Protein AF-A0A0K8Q199-F1 (afdb_monomer)

Structure (mmCIF, N/CA/C/O backbone):
data_AF-A0A0K8Q199-F1
#
_entry.id   AF-A0A0K8Q199-F1
#
loop_
_atom_site.group_PDB
_atom_site.id
_atom_site.type_symbol
_atom_site.label_atom_id
_atom_site.label_alt_id
_atom_site.label_comp_id
_atom_site.label_asym_id
_atom_site.label_entity_id
_atom_site.label_seq_id
_atom_site.pdbx_PDB_ins_code
_atom_site.Cartn_x
_atom_site.Cartn_y
_atom_site.Cartn_z
_atom_site.occupancy
_atom_site.B_iso_or_equiv
_atom_site.auth_seq_id
_atom_site.auth_comp_id
_atom_site.auth_asym_id
_atom_site.auth_atom_id
_atom_site.pdbx_PDB_model_num
ATOM 1 N N . MET A 1 1 ? -18.478 11.492 24.021 1.00 66.19 1 MET A N 1
ATOM 2 C CA . MET A 1 1 ? -18.841 10.215 23.365 1.00 66.19 1 MET A CA 1
ATOM 3 C C . MET A 1 1 ? -17.566 9.413 23.146 1.00 66.19 1 MET A C 1
ATOM 5 O O . MET A 1 1 ? -16.606 9.995 22.660 1.00 66.19 1 MET A O 1
ATOM 9 N N . LYS A 1 2 ? -17.512 8.138 23.553 1.00 83.44 2 LYS A N 1
ATOM 10 C CA . LYS A 1 2 ? -16.391 7.229 23.252 1.00 83.44 2 LYS A CA 1
ATOM 11 C C . LYS A 1 2 ? -16.886 6.152 22.290 1.00 83.44 2 LYS A C 1
ATOM 13 O O . LYS A 1 2 ? -17.993 5.651 22.474 1.00 83.44 2 LYS A O 1
ATOM 18 N N . ALA A 1 3 ? -16.087 5.831 21.276 1.00 88.44 3 ALA A N 1
ATOM 19 C CA . ALA A 1 3 ? -16.368 4.714 20.382 1.00 88.44 3 ALA A CA 1
ATOM 20 C C . ALA A 1 3 ? -16.349 3.392 21.164 1.00 88.44 3 ALA A C 1
ATOM 22 O O . ALA A 1 3 ? -15.632 3.264 22.160 1.00 88.44 3 ALA A O 1
ATOM 23 N N . SER A 1 4 ? -17.132 2.407 20.715 1.00 96.12 4 SER A N 1
ATOM 24 C CA . SER A 1 4 ? -17.085 1.074 21.313 1.00 96.12 4 SER A CA 1
ATOM 25 C C . SER A 1 4 ? -15.697 0.438 21.102 1.00 96.12 4 SER A C 1
ATOM 27 O O . SER A 1 4 ? -15.009 0.762 20.123 1.00 96.12 4 SER A O 1
ATOM 29 N N . PRO A 1 5 ? -15.266 -0.481 21.985 1.00 94.69 5 PRO A N 1
ATOM 30 C CA . PRO A 1 5 ? -13.991 -1.181 21.821 1.00 94.69 5 PR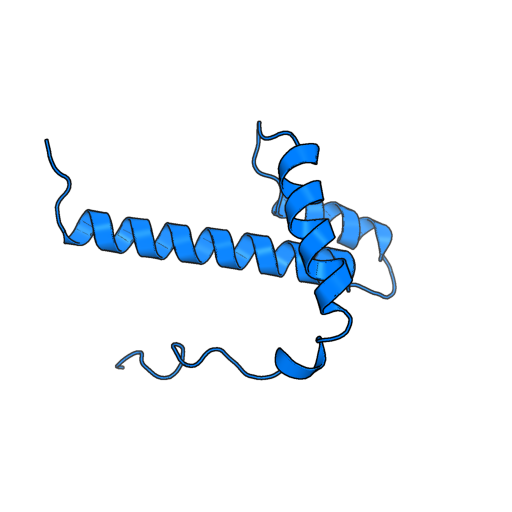O A CA 1
ATOM 31 C C . PRO A 1 5 ? -13.897 -1.917 20.479 1.00 94.69 5 PRO A C 1
ATOM 33 O O . PRO A 1 5 ? -12.880 -1.834 19.798 1.00 94.69 5 PRO A O 1
ATOM 36 N N . THR A 1 6 ? -14.987 -2.558 20.047 1.00 96.62 6 THR A N 1
ATOM 37 C CA . THR A 1 6 ? -15.063 -3.260 18.758 1.00 96.62 6 THR A CA 1
ATOM 38 C C . THR A 1 6 ? -14.848 -2.317 17.580 1.00 96.62 6 THR A C 1
ATOM 40 O O . THR A 1 6 ? -14.067 -2.625 16.685 1.00 96.62 6 THR A O 1
ATOM 43 N N . LEU A 1 7 ? -15.498 -1.147 17.585 1.00 95.94 7 LEU A N 1
ATOM 44 C CA . LEU A 1 7 ? -15.337 -0.168 16.511 1.00 95.94 7 LEU A CA 1
ATOM 45 C C . LEU A 1 7 ? -1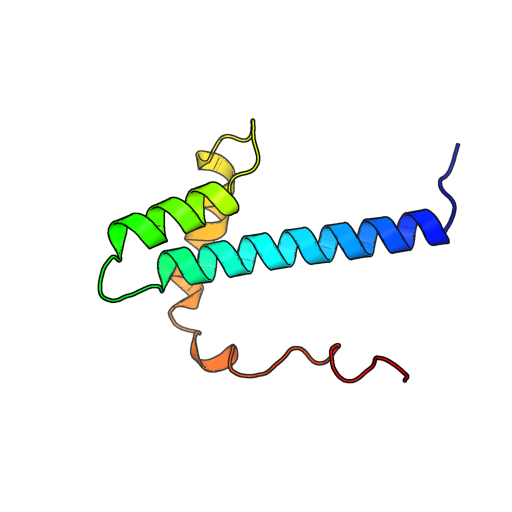3.895 0.349 16.449 1.00 95.94 7 LEU A C 1
ATOM 47 O O . LEU A 1 7 ? -13.314 0.416 15.370 1.00 95.94 7 LEU A O 1
ATOM 51 N N . THR A 1 8 ? -13.308 0.660 17.605 1.00 96.44 8 THR A N 1
ATOM 52 C CA . THR A 1 8 ? -11.912 1.112 17.702 1.00 96.44 8 THR A CA 1
ATOM 53 C C . THR A 1 8 ? -10.949 0.072 17.129 1.00 96.44 8 THR A C 1
ATOM 55 O O . THR A 1 8 ? -10.106 0.409 16.302 1.00 96.44 8 THR A O 1
ATOM 58 N N . ASN A 1 9 ? -11.111 -1.197 17.510 1.00 96.62 9 ASN A N 1
ATOM 59 C CA . ASN A 1 9 ? -10.248 -2.281 17.043 1.00 96.62 9 ASN A CA 1
ATOM 60 C C . ASN A 1 9 ? -10.368 -2.505 15.531 1.00 96.62 9 ASN A C 1
ATOM 62 O O . ASN A 1 9 ? -9.353 -2.648 14.852 1.00 96.62 9 ASN A O 1
ATOM 66 N N . ASN A 1 10 ? -11.590 -2.480 14.993 1.00 97.12 10 ASN A N 1
ATOM 67 C CA . ASN A 1 10 ? -11.823 -2.665 13.561 1.00 97.12 10 ASN A CA 1
ATOM 68 C C . ASN A 1 10 ? -11.214 -1.525 12.735 1.00 97.12 10 ASN A C 1
ATOM 70 O O . ASN A 1 10 ? -10.559 -1.776 11.728 1.00 97.12 10 ASN A O 1
ATOM 74 N N . LEU A 1 11 ? -11.385 -0.275 13.174 1.00 97.25 11 LEU A N 1
ATOM 75 C CA . LEU A 1 11 ? -10.796 0.877 12.488 1.00 97.25 11 LEU A CA 1
ATOM 76 C C . LEU A 1 11 ? -9.269 0.874 12.572 1.00 97.25 11 LEU A C 1
ATOM 78 O O . LEU A 1 11 ? -8.609 1.205 11.590 1.00 97.25 11 LEU A O 1
ATOM 82 N N . GLN A 1 12 ? -8.699 0.461 13.706 1.00 96.62 12 GLN A N 1
ATOM 83 C CA . GLN A 1 12 ? -7.251 0.346 13.849 1.00 96.62 12 GLN A CA 1
ATOM 84 C C . GLN A 1 12 ? -6.667 -0.746 12.941 1.00 96.62 12 GLN A C 1
ATOM 86 O O . GLN A 1 12 ? -5.589 -0.548 12.383 1.00 96.62 12 GLN A O 1
ATOM 91 N N . ALA A 1 13 ? -7.377 -1.866 12.762 1.00 96.00 13 ALA A N 1
ATOM 92 C CA . ALA A 1 13 ? -6.982 -2.920 11.831 1.00 96.00 13 ALA A CA 1
ATOM 93 C C . ALA A 1 13 ? -6.982 -2.415 10.380 1.00 96.00 13 ALA A C 1
ATOM 95 O O . ALA A 1 13 ? -5.967 -2.520 9.699 1.00 96.00 13 ALA A O 1
ATOM 96 N N . VAL A 1 14 ? -8.066 -1.762 9.945 1.00 96.94 14 VAL A N 1
ATOM 97 C CA . VAL A 1 14 ? -8.150 -1.170 8.597 1.00 96.94 14 VAL A CA 1
ATOM 98 C C . VAL A 1 14 ? -7.067 -0.112 8.385 1.00 96.94 14 VAL A C 1
ATOM 100 O O . VAL A 1 14 ? -6.439 -0.069 7.332 1.00 96.94 14 VAL A O 1
ATOM 103 N N . LEU A 1 15 ? -6.805 0.733 9.384 1.00 94.50 15 LEU A N 1
ATOM 104 C CA . LEU A 1 15 ? -5.740 1.731 9.305 1.00 94.50 15 LEU A CA 1
ATOM 105 C C . LEU A 1 15 ? -4.362 1.080 9.122 1.00 94.50 15 LEU A C 1
ATOM 107 O O . LEU A 1 15 ? -3.574 1.548 8.301 1.00 94.50 15 LEU A O 1
ATOM 111 N N . ALA A 1 16 ? -4.070 0.013 9.869 1.00 95.19 16 ALA A N 1
ATOM 112 C CA . ALA A 1 16 ? -2.821 -0.726 9.725 1.00 95.19 16 ALA A CA 1
ATOM 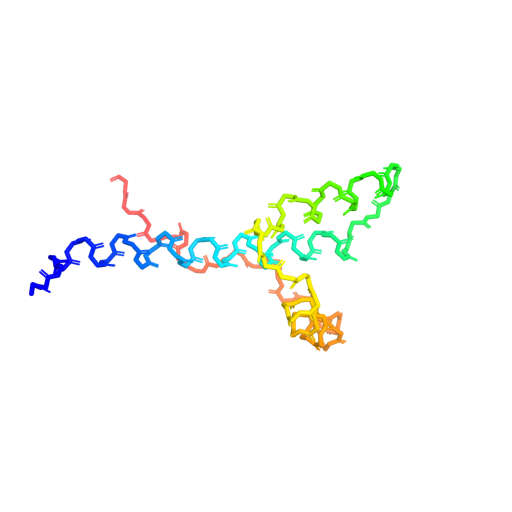113 C C . ALA A 1 16 ? -2.689 -1.343 8.322 1.00 95.19 16 ALA A C 1
ATOM 115 O O . ALA A 1 16 ? -1.637 -1.189 7.700 1.00 95.19 16 ALA A O 1
ATOM 116 N N . ASP A 1 17 ? -3.765 -1.939 7.799 1.00 92.94 17 ASP A N 1
ATOM 117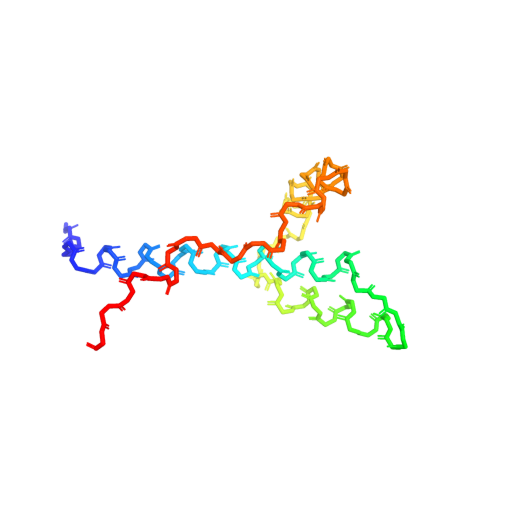 C CA . ASP A 1 17 ? -3.800 -2.521 6.451 1.00 92.94 17 ASP A CA 1
ATOM 118 C C . ASP A 1 17 ? -3.563 -1.459 5.361 1.00 92.94 17 ASP A C 1
ATOM 120 O O . ASP A 1 17 ? -2.808 -1.690 4.416 1.00 92.94 17 ASP A O 1
ATOM 124 N N . LEU A 1 18 ? -4.144 -0.260 5.500 1.00 91.88 18 LEU A N 1
ATOM 125 C CA . L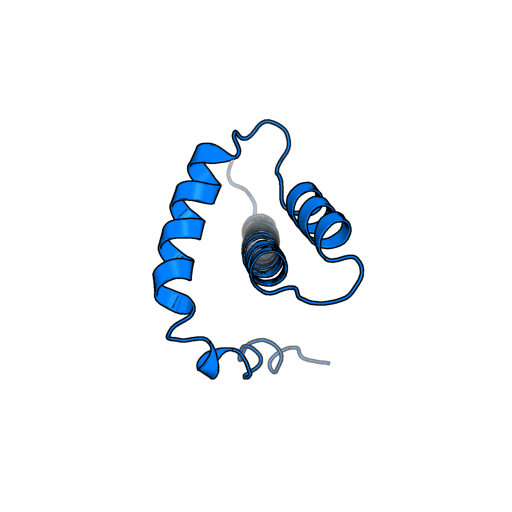EU A 1 18 ? -3.936 0.845 4.555 1.00 91.88 18 LEU A CA 1
ATOM 126 C C . LEU A 1 18 ? -2.493 1.371 4.576 1.00 91.88 18 LEU A C 1
ATOM 128 O O . LEU A 1 18 ? -1.929 1.680 3.524 1.00 91.88 18 LEU A O 1
ATOM 132 N N . ILE A 1 19 ? -1.872 1.452 5.757 1.00 90.25 19 ILE A N 1
ATOM 133 C CA . ILE A 1 19 ? -0.459 1.836 5.889 1.00 90.25 19 ILE A CA 1
ATOM 134 C C . ILE A 1 19 ? 0.441 0.774 5.248 1.00 90.25 19 ILE A C 1
ATOM 136 O O . ILE A 1 19 ? 1.371 1.117 4.512 1.00 90.25 19 ILE A O 1
ATOM 140 N N . GLU A 1 20 ? 0.171 -0.508 5.504 1.00 89.50 20 GLU A N 1
ATOM 141 C CA . GLU A 1 20 ? 0.922 -1.612 4.907 1.00 89.50 20 GLU A CA 1
ATOM 142 C C . GLU A 1 20 ? 0.818 -1.588 3.376 1.00 89.50 20 GLU A C 1
ATOM 144 O O . GLU A 1 20 ? 1.845 -1.651 2.692 1.00 89.50 20 GLU A O 1
ATOM 149 N N . LEU A 1 21 ? -0.393 -1.407 2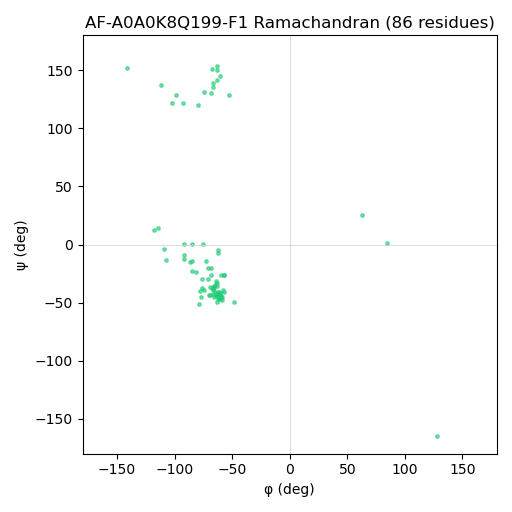.840 1.00 90.62 21 LEU A N 1
ATOM 150 C CA . LEU A 1 21 ? -0.634 -1.304 1.403 1.00 90.62 21 LEU A CA 1
ATOM 151 C C . LEU A 1 21 ? 0.154 -0.147 0.772 1.00 90.62 21 LEU A C 1
ATOM 153 O O . LEU A 1 21 ? 0.806 -0.337 -0.255 1.00 90.62 21 LEU A O 1
ATOM 157 N N . HIS A 1 22 ? 0.162 1.032 1.402 1.00 87.56 22 HIS A N 1
ATOM 158 C CA . HIS A 1 22 ? 0.906 2.193 0.906 1.00 87.56 22 HIS A CA 1
ATOM 159 C C . HIS A 1 22 ? 2.420 1.919 0.831 1.00 87.56 22 HIS A C 1
ATOM 161 O O . HIS A 1 22 ? 3.080 2.243 -0.161 1.00 87.56 22 HIS A O 1
ATOM 167 N N . VAL A 1 23 ? 2.988 1.276 1.859 1.00 89.12 23 VAL A N 1
ATOM 168 C CA . VAL A 1 23 ? 4.419 0.929 1.890 1.00 89.12 23 VAL A CA 1
ATOM 169 C C . VAL A 1 23 ? 4.764 -0.116 0.827 1.00 89.12 23 VAL A C 1
ATOM 171 O O . VAL A 1 23 ? 5.788 0.026 0.153 1.00 89.12 23 VAL A O 1
ATOM 174 N N . GLN A 1 24 ? 3.928 -1.142 0.647 1.00 90.94 24 GLN A N 1
ATOM 175 C CA . GLN A 1 24 ? 4.126 -2.153 -0.396 1.00 90.94 24 GLN A CA 1
ATOM 176 C C . GLN A 1 24 ? 4.011 -1.554 -1.804 1.00 90.94 24 GLN A C 1
ATOM 178 O O . GLN A 1 24 ? 4.836 -1.856 -2.665 1.00 90.94 24 GLN A O 1
ATOM 183 N N . GLY A 1 25 ? 3.057 -0.650 -2.027 1.00 89.94 25 GLY A N 1
ATOM 184 C CA . GLY A 1 25 ? 2.915 0.055 -3.297 1.00 89.94 25 GLY A CA 1
ATOM 185 C C . GLY A 1 25 ? 4.162 0.869 -3.660 1.00 89.94 25 GLY A C 1
ATOM 186 O O . GLY A 1 25 ? 4.676 0.743 -4.772 1.00 89.94 25 GLY A O 1
ATOM 187 N N . LYS A 1 26 ? 4.750 1.602 -2.699 1.00 87.69 26 LYS A N 1
ATOM 188 C CA . LYS A 1 26 ? 6.038 2.291 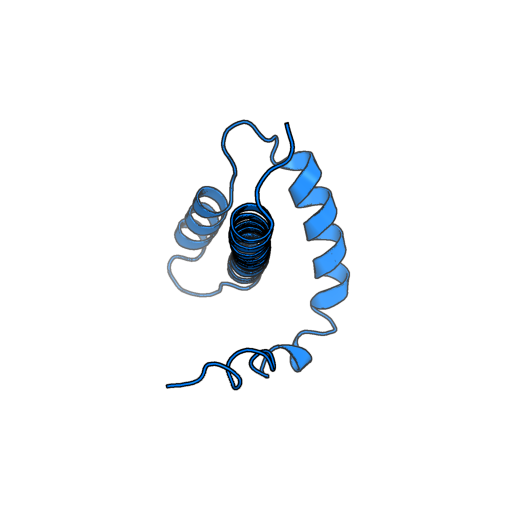-2.917 1.00 87.69 26 LYS A CA 1
ATOM 189 C C . LYS A 1 26 ? 7.210 1.327 -3.133 1.00 87.69 26 LYS A C 1
ATOM 191 O O . LYS A 1 26 ? 8.093 1.637 -3.930 1.00 87.69 26 LYS A O 1
ATOM 196 N N . GLN A 1 27 ? 7.236 0.166 -2.464 1.00 88.25 27 GLN A N 1
ATOM 197 C CA . GLN A 1 27 ? 8.248 -0.871 -2.734 1.00 88.25 27 GLN A CA 1
ATOM 198 C C . GLN A 1 27 ? 8.161 -1.352 -4.184 1.00 88.25 27 GLN A C 1
ATOM 200 O O . GLN A 1 27 ? 9.189 -1.452 -4.851 1.00 88.25 27 GLN A O 1
ATOM 205 N N . ALA A 1 28 ? 6.954 -1.645 -4.674 1.00 88.88 28 ALA A N 1
ATOM 206 C CA . ALA A 1 28 ? 6.744 -2.071 -6.052 1.00 88.88 28 ALA A CA 1
ATOM 207 C C . ALA A 1 28 ? 7.161 -0.968 -7.034 1.00 88.88 28 ALA A C 1
ATOM 209 O O . ALA A 1 28 ? 7.942 -1.227 -7.942 1.00 88.88 28 ALA A O 1
ATOM 210 N N . HIS A 1 29 ? 6.736 0.273 -6.801 1.00 90.19 29 HIS A N 1
ATOM 211 C CA . HIS A 1 29 ? 7.069 1.417 -7.648 1.00 90.19 29 HIS A CA 1
ATOM 212 C C . HIS A 1 29 ? 8.590 1.655 -7.784 1.00 90.19 29 HIS A C 1
ATOM 214 O O . HIS A 1 29 ? 9.059 1.946 -8.885 1.00 90.19 29 HIS A O 1
ATOM 220 N N . TRP A 1 30 ? 9.383 1.482 -6.716 1.00 89.75 30 TRP A N 1
ATOM 221 C CA . TRP A 1 30 ? 10.847 1.650 -6.783 1.00 89.75 30 TRP A CA 1
ATOM 222 C C . TRP A 1 30 ? 11.608 0.437 -7.324 1.00 89.75 30 TRP A C 1
ATOM 224 O O . TRP A 1 30 ? 12.719 0.613 -7.819 1.00 89.75 30 TRP A O 1
ATOM 234 N N . ASN A 1 31 ? 11.043 -0.771 -7.238 1.00 88.19 31 ASN A N 1
ATOM 235 C CA . ASN A 1 31 ? 11.741 -2.008 -7.609 1.00 88.19 31 ASN A CA 1
ATOM 236 C C . ASN A 1 31 ? 11.218 -2.670 -8.895 1.00 88.19 31 ASN A C 1
ATOM 238 O O . ASN A 1 31 ? 11.771 -3.688 -9.314 1.00 88.19 31 ASN A O 1
ATOM 242 N N . ILE A 1 32 ? 10.156 -2.147 -9.512 1.00 89.31 32 ILE A N 1
ATOM 243 C CA . ILE A 1 32 ? 9.622 -2.691 -10.763 1.00 89.31 32 ILE A CA 1
ATOM 244 C C . ILE A 1 32 ? 10.631 -2.494 -11.902 1.00 89.31 32 ILE A C 1
ATOM 246 O O . ILE A 1 32 ? 11.224 -1.430 -12.048 1.00 89.31 32 ILE A O 1
ATOM 250 N N . VAL A 1 33 ? 10.836 -3.526 -12.717 1.00 91.88 33 VAL A N 1
ATOM 251 C CA . VAL A 1 33 ? 11.727 -3.515 -13.887 1.00 91.88 33 VAL A CA 1
ATOM 252 C C . VAL A 1 33 ? 11.082 -4.316 -15.017 1.00 91.88 33 VAL A C 1
ATOM 254 O O . VAL A 1 33 ? 10.323 -5.247 -14.752 1.00 91.88 33 VAL A O 1
ATOM 257 N N . GLY A 1 34 ? 11.390 -3.986 -16.273 1.00 92.50 34 GLY A N 1
ATOM 258 C CA . GLY A 1 34 ? 10.942 -4.755 -17.438 1.00 92.50 34 GLY A CA 1
ATOM 259 C C . GLY A 1 34 ? 10.245 -3.924 -18.513 1.00 92.50 34 GLY A C 1
ATOM 260 O O . GLY A 1 34 ? 10.340 -2.696 -18.551 1.00 92.50 34 GLY A O 1
ATOM 261 N N . THR A 1 35 ? 9.558 -4.611 -19.424 1.00 93.75 35 THR A N 1
ATOM 262 C CA . THR A 1 35 ? 8.766 -3.982 -20.487 1.00 93.75 35 THR A CA 1
ATOM 263 C C . THR A 1 35 ? 7.627 -3.164 -19.891 1.00 93.75 35 THR A C 1
ATOM 265 O O . THR A 1 35 ? 6.994 -3.599 -18.934 1.00 93.75 35 THR A O 1
ATOM 268 N N . ASN A 1 36 ? 7.338 -2.004 -20.480 1.00 91.06 36 ASN A N 1
ATOM 269 C CA . ASN A 1 36 ? 6.312 -1.081 -19.990 1.00 91.06 36 ASN A CA 1
ATOM 270 C C . ASN A 1 36 ? 6.578 -0.497 -18.583 1.00 91.06 36 ASN A C 1
ATOM 272 O O . ASN A 1 36 ? 5.651 -0.088 -17.885 1.00 91.06 36 ASN A O 1
ATOM 276 N N . PHE A 1 37 ? 7.853 -0.439 -18.170 1.00 92.38 37 PHE A N 1
ATOM 277 C CA . PHE A 1 37 ? 8.281 0.099 -16.874 1.00 92.38 37 PHE A CA 1
ATOM 278 C C . PHE A 1 37 ? 7.653 1.460 -16.556 1.00 92.38 37 PHE A C 1
ATOM 280 O O . PHE A 1 37 ? 7.113 1.638 -15.471 1.00 92.38 37 PHE A O 1
ATOM 287 N N . ARG A 1 38 ? 7.712 2.412 -17.497 1.00 89.69 38 ARG A N 1
ATOM 288 C CA . ARG A 1 38 ? 7.284 3.795 -17.255 1.00 89.69 38 ARG A CA 1
ATOM 289 C C . ARG A 1 38 ? 5.803 3.885 -16.888 1.00 89.69 38 ARG A C 1
ATOM 291 O O . ARG A 1 38 ? 5.470 4.570 -15.927 1.00 89.69 38 ARG A O 1
ATOM 298 N N . ASP A 1 39 ? 4.942 3.195 -17.626 1.00 94.12 39 ASP A N 1
ATOM 299 C CA . ASP A 1 39 ? 3.496 3.279 -17.417 1.00 94.12 39 ASP A CA 1
ATOM 300 C C . ASP A 1 39 ? 3.096 2.603 -16.108 1.00 94.12 39 ASP A C 1
ATOM 302 O O . ASP A 1 39 ? 2.357 3.186 -15.318 1.00 94.12 39 ASP A O 1
ATOM 306 N N . LEU A 1 40 ? 3.656 1.424 -15.815 1.00 90.38 40 LEU A N 1
ATOM 307 C CA . LEU A 1 40 ? 3.387 0.732 -14.555 1.00 90.38 40 LEU A CA 1
ATOM 308 C C . LEU A 1 40 ? 3.961 1.486 -13.344 1.00 90.38 40 LEU A C 1
ATOM 310 O O . LEU A 1 40 ? 3.325 1.546 -12.296 1.00 90.38 40 LEU A O 1
ATOM 314 N N . HIS A 1 41 ? 5.137 2.102 -13.481 1.00 90.94 41 HIS A N 1
ATOM 315 C CA . HIS A 1 41 ? 5.740 2.942 -12.446 1.00 90.94 41 HIS A CA 1
ATOM 316 C C . HIS A 1 41 ? 4.846 4.143 -12.100 1.00 90.94 41 HIS A C 1
ATOM 318 O O . HIS A 1 41 ? 4.641 4.416 -10.919 1.00 90.94 41 HIS A O 1
ATOM 324 N N . LEU A 1 42 ? 4.272 4.821 -13.101 1.00 90.50 42 LEU A N 1
ATOM 325 C CA . LEU A 1 42 ? 3.348 5.942 -12.889 1.00 90.50 42 LEU A CA 1
ATOM 326 C C . LEU A 1 42 ? 2.004 5.489 -12.301 1.00 90.50 42 LEU A C 1
ATOM 328 O O . LEU A 1 42 ? 1.529 6.101 -11.350 1.00 90.50 42 LEU A O 1
ATOM 332 N N . GLN A 1 43 ? 1.434 4.388 -12.800 1.00 89.88 43 GLN A N 1
ATOM 333 C CA . GLN A 1 43 ? 0.180 3.828 -12.278 1.00 89.88 43 GLN A CA 1
ATOM 334 C C . GLN A 1 43 ? 0.303 3.398 -10.811 1.00 89.88 43 GLN A C 1
ATOM 336 O O . GLN A 1 43 ? -0.601 3.637 -10.014 1.00 89.88 43 GLN A O 1
ATOM 341 N N . LEU A 1 44 ? 1.428 2.785 -10.423 1.00 90.00 44 LEU A N 1
ATOM 342 C CA . LEU A 1 44 ? 1.673 2.420 -9.026 1.00 90.00 44 LEU A CA 1
ATOM 343 C C . LEU A 1 44 ? 1.767 3.647 -8.115 1.00 90.00 44 LEU A C 1
ATOM 345 O O . LEU A 1 44 ? 1.386 3.561 -6.951 1.00 90.00 44 LEU A O 1
ATOM 349 N N . ASP A 1 45 ? 2.255 4.776 -8.626 1.00 88.25 45 ASP A N 1
ATOM 350 C CA . ASP A 1 45 ? 2.298 6.014 -7.853 1.00 88.25 45 ASP A CA 1
ATOM 351 C C . ASP A 1 45 ? 0.916 6.656 -7.715 1.00 88.25 45 ASP A C 1
ATOM 353 O O . ASP A 1 45 ? 0.573 7.080 -6.613 1.00 88.25 45 ASP A O 1
ATOM 357 N N . GLU A 1 46 ? 0.103 6.623 -8.773 1.00 87.88 46 GLU A N 1
ATOM 358 C CA . GLU A 1 46 ? -1.291 7.084 -8.759 1.00 87.88 46 GLU A CA 1
ATOM 359 C C . GLU A 1 46 ? -2.151 6.291 -7.762 1.00 87.88 46 GLU A C 1
ATOM 361 O O . GLU A 1 46 ? -2.875 6.879 -6.964 1.00 87.88 46 GLU A O 1
ATOM 366 N N . ILE A 1 47 ? -2.030 4.957 -7.741 1.00 87.25 47 ILE A N 1
ATOM 367 C CA . ILE A 1 47 ? -2.791 4.087 -6.822 1.00 87.25 47 ILE A CA 1
ATOM 368 C C . ILE A 1 47 ? -2.447 4.367 -5.352 1.00 87.25 47 ILE A C 1
ATOM 370 O O . ILE A 1 47 ? -3.280 4.204 -4.461 1.00 87.25 47 ILE A O 1
ATOM 374 N N . VAL A 1 48 ? -1.197 4.739 -5.083 1.00 85.44 48 VAL A N 1
ATOM 375 C CA . VAL A 1 48 ? -0.668 4.915 -3.724 1.00 85.44 48 VAL A CA 1
ATOM 376 C C . VAL A 1 48 ? -0.825 6.361 -3.237 1.00 85.44 48 VAL A C 1
ATOM 378 O O . VAL A 1 48 ? -0.660 6.637 -2.044 1.00 85.44 48 VAL A O 1
ATOM 381 N N . GLU A 1 49 ? -1.153 7.293 -4.129 1.00 83.00 49 GLU A N 1
ATOM 382 C CA . GLU A 1 49 ? -1.381 8.694 -3.803 1.00 83.00 49 GLU A CA 1
ATOM 383 C C . GLU A 1 49 ? -2.733 8.900 -3.103 1.00 83.00 49 GLU A C 1
ATOM 385 O O . GLU A 1 49 ? -3.778 8.420 -3.536 1.00 83.00 49 GLU A O 1
ATOM 390 N N . VAL A 1 50 ? -2.716 9.634 -1.985 1.00 70.62 50 VAL A N 1
ATOM 391 C CA . VAL A 1 50 ? -3.941 10.022 -1.275 1.00 70.62 50 VAL A CA 1
ATOM 392 C C . VAL A 1 50 ? -4.385 11.393 -1.795 1.00 70.62 50 VAL A C 1
ATOM 394 O O . VAL A 1 50 ? -3.619 12.358 -1.651 1.00 70.62 50 VAL A O 1
ATOM 397 N N . PRO A 1 51 ? -5.610 11.523 -2.341 1.00 60.94 51 PRO A N 1
ATOM 398 C CA . PRO A 1 51 ? -6.115 12.785 -2.869 1.00 60.94 51 PRO A CA 1
ATOM 399 C C . PRO A 1 51 ? -6.010 13.923 -1.846 1.00 60.94 51 PRO A C 1
ATOM 401 O O . PRO A 1 51 ? -6.455 13.796 -0.706 1.00 60.94 51 PRO A O 1
ATOM 404 N N . GLY A 1 52 ? -5.412 15.047 -2.251 1.00 64.75 52 GLY A N 1
ATOM 405 C CA . GLY A 1 52 ? -5.270 16.242 -1.409 1.00 64.75 52 GLY A CA 1
ATOM 406 C C . GLY A 1 52 ? -4.057 16.248 -0.468 1.00 64.75 52 GLY A C 1
ATOM 407 O O . GLY A 1 52 ? -3.857 17.228 0.251 1.00 64.75 52 GLY A O 1
ATOM 408 N N . THR A 1 53 ? -3.214 15.212 -0.481 1.00 60.09 53 THR A N 1
ATOM 409 C CA . THR A 1 53 ? -1.924 15.227 0.227 1.00 60.09 53 THR A CA 1
ATOM 410 C C . THR A 1 53 ? -0.798 15.561 -0.747 1.00 60.09 53 THR A C 1
ATOM 412 O O . THR A 1 53 ? -0.699 14.949 -1.803 1.00 60.09 53 THR A O 1
ATOM 415 N N . SER A 1 54 ? 0.055 16.549 -0.435 1.00 54.66 54 SER A N 1
ATOM 416 C CA . SER A 1 54 ? 1.162 16.860 -1.346 1.00 54.66 54 SER A CA 1
ATOM 417 C C . SER A 1 54 ? 2.179 15.707 -1.338 1.00 54.66 54 SER A C 1
ATOM 419 O O . SER A 1 54 ? 2.642 15.308 -0.258 1.00 54.66 54 SER A O 1
ATOM 421 N N . PRO A 1 55 ? 2.593 15.202 -2.513 1.00 57.81 55 PRO A N 1
ATOM 422 C CA . PRO A 1 55 ? 3.514 14.070 -2.613 1.00 57.81 55 PRO A CA 1
ATOM 423 C C . PRO A 1 55 ? 4.849 14.309 -1.885 1.00 57.81 55 PRO A C 1
ATOM 425 O O . PRO A 1 55 ? 5.482 13.386 -1.374 1.00 57.81 55 PRO A O 1
ATOM 428 N N . THR A 1 56 ? 5.257 15.568 -1.739 1.00 59.06 56 THR A N 1
ATOM 429 C CA . THR A 1 56 ? 6.565 15.974 -1.213 1.00 59.06 56 THR A CA 1
ATOM 430 C C . THR A 1 56 ? 6.844 15.578 0.237 1.00 59.06 56 THR A C 1
ATOM 432 O O . THR A 1 56 ? 7.991 15.242 0.543 1.00 59.06 56 THR A O 1
ATOM 435 N N . LYS A 1 57 ? 5.855 15.581 1.143 1.00 59.34 57 LYS A N 1
ATOM 436 C CA . LYS A 1 57 ? 6.114 15.268 2.565 1.00 59.34 57 LYS A CA 1
ATOM 437 C C . LYS A 1 57 ? 6.280 13.767 2.811 1.00 59.34 57 LYS A C 1
ATOM 439 O O . LYS A 1 57 ? 7.241 13.364 3.466 1.00 59.34 57 LYS A O 1
ATOM 444 N N . TRP A 1 58 ? 5.406 12.940 2.239 1.00 54.31 58 TRP A N 1
ATOM 445 C CA . TRP A 1 58 ? 5.456 11.484 2.411 1.00 54.31 58 TRP A CA 1
ATOM 446 C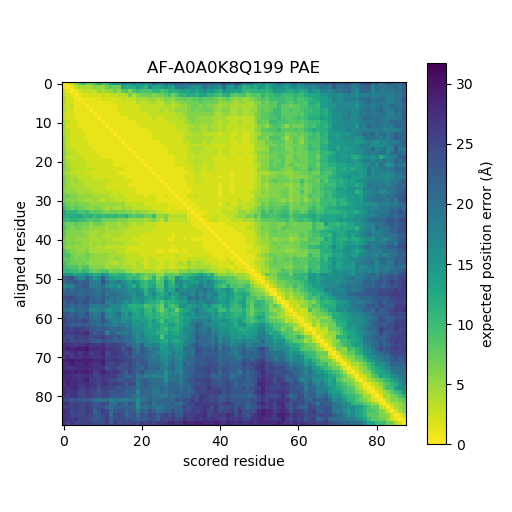 C . TRP A 1 58 ? 6.536 10.825 1.552 1.00 54.31 58 TRP A C 1
ATOM 448 O O . TRP A 1 58 ? 7.287 9.992 2.058 1.00 54.31 58 TRP A O 1
ATOM 458 N N . GLN A 1 59 ? 6.728 11.261 0.302 1.00 59.44 59 GLN A N 1
ATOM 459 C CA . GLN A 1 59 ? 7.803 10.734 -0.548 1.00 59.44 59 GLN A CA 1
ATOM 460 C C . GLN A 1 59 ? 9.194 11.067 0.007 1.00 59.44 59 GLN A C 1
ATOM 462 O O . GLN A 1 59 ? 10.094 10.232 -0.056 1.00 59.44 59 GLN A O 1
ATOM 467 N N . SER A 1 60 ? 9.380 12.238 0.630 1.00 57.47 60 SER A N 1
ATOM 468 C CA . SER A 1 60 ? 10.657 12.595 1.270 1.00 57.47 60 SER A CA 1
ATOM 469 C C . SER A 1 60 ? 10.944 11.798 2.546 1.00 57.47 60 SER A C 1
ATOM 471 O O . SER A 1 60 ? 12.115 11.579 2.868 1.00 57.47 60 SER A O 1
ATOM 473 N N . ALA A 1 61 ? 9.909 11.368 3.274 1.00 56.75 61 ALA A N 1
ATOM 474 C CA . ALA A 1 61 ? 10.039 10.529 4.465 1.00 56.75 61 ALA A CA 1
ATOM 475 C C . ALA A 1 61 ? 10.278 9.054 4.088 1.00 56.75 61 ALA A C 1
ATOM 477 O O . ALA A 1 61 ? 11.272 8.456 4.505 1.00 56.75 61 ALA A O 1
ATOM 478 N N . CYS A 1 62 ? 9.441 8.489 3.214 1.00 54.47 62 CYS A N 1
ATOM 479 C CA . CYS A 1 62 ? 9.562 7.107 2.744 1.00 54.47 62 CYS A CA 1
ATOM 480 C C . CYS A 1 62 ? 10.793 6.900 1.839 1.00 54.47 62 CYS A C 1
ATOM 482 O O . CYS A 1 62 ? 11.477 5.880 1.942 1.00 54.47 62 CYS A O 1
ATOM 484 N N . GLY A 1 63 ? 11.137 7.880 0.998 1.00 53.50 63 GLY A N 1
ATOM 485 C CA . GLY A 1 63 ? 12.298 7.826 0.101 1.00 53.50 63 GLY A CA 1
ATOM 486 C C . GLY A 1 63 ? 13.643 7.863 0.835 1.00 53.50 63 GLY A C 1
ATOM 487 O O . GLY A 1 63 ? 14.633 7.311 0.355 1.00 53.50 63 GLY A O 1
ATOM 488 N N . ARG A 1 64 ? 13.692 8.452 2.038 1.00 53.31 64 ARG A N 1
ATOM 489 C CA . ARG A 1 64 ? 14.873 8.405 2.920 1.00 53.31 64 ARG A CA 1
ATOM 490 C C . ARG A 1 64 ? 15.010 7.044 3.613 1.00 53.31 64 ARG A C 1
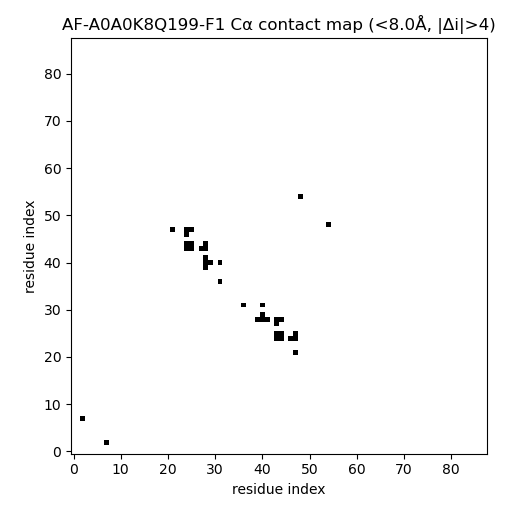ATOM 492 O O . ARG A 1 64 ? 16.125 6.596 3.848 1.00 53.31 64 ARG A O 1
ATOM 499 N N . PHE A 1 65 ? 13.892 6.361 3.861 1.00 47.94 65 PHE A N 1
ATOM 500 C CA . PHE A 1 65 ? 13.849 5.040 4.490 1.00 47.94 65 PHE A CA 1
ATOM 501 C C . PHE A 1 65 ? 14.257 3.895 3.548 1.00 47.94 65 PHE A C 1
ATOM 503 O O . PHE A 1 65 ? 14.958 2.983 3.984 1.00 47.94 65 PHE A O 1
ATOM 510 N N . MET A 1 66 ? 13.893 3.924 2.257 1.00 52.25 66 MET A N 1
ATOM 511 C CA . MET A 1 66 ? 14.318 2.856 1.330 1.00 52.25 66 MET A CA 1
ATOM 512 C C . MET A 1 66 ? 15.701 3.035 0.712 1.00 52.25 66 MET A C 1
ATOM 514 O O . MET A 1 66 ? 16.317 2.018 0.392 1.00 52.25 66 MET A O 1
ATOM 518 N N . ARG A 1 67 ? 16.259 4.254 0.634 1.00 49.88 67 ARG A N 1
ATOM 519 C CA . ARG A 1 67 ? 17.694 4.403 0.314 1.00 49.88 67 ARG A CA 1
ATOM 520 C C . ARG A 1 67 ? 18.595 3.698 1.339 1.00 49.88 67 ARG A C 1
ATOM 522 O O . ARG A 1 67 ? 19.652 3.213 0.964 1.00 49.88 67 ARG A O 1
ATOM 529 N N . CYS A 1 68 ? 18.138 3.530 2.583 1.00 37.34 68 CYS A N 1
ATOM 530 C CA . CYS A 1 68 ? 18.809 2.690 3.582 1.00 37.34 68 CYS A CA 1
ATOM 531 C C . CYS A 1 68 ? 18.433 1.190 3.512 1.00 37.34 68 CYS A C 1
ATOM 533 O O . CYS A 1 68 ? 19.125 0.373 4.110 1.00 37.34 68 CYS A O 1
ATOM 535 N N . ARG A 1 69 ? 17.358 0.794 2.803 1.00 43.50 69 ARG A N 1
ATOM 536 C CA . ARG A 1 69 ? 16.791 -0.576 2.815 1.00 43.50 69 ARG A CA 1
ATOM 537 C C . ARG A 1 69 ? 17.042 -1.390 1.536 1.00 43.50 69 ARG A C 1
ATOM 539 O O . ARG A 1 69 ? 16.923 -2.609 1.593 1.00 43.50 69 ARG A O 1
ATOM 546 N N . MET A 1 70 ? 17.476 -0.782 0.429 1.00 44.78 70 MET A N 1
ATOM 547 C CA . MET A 1 70 ? 18.050 -1.530 -0.710 1.00 44.78 70 MET A CA 1
ATOM 548 C C . MET A 1 70 ? 19.265 -2.384 -0.282 1.00 44.78 70 MET A C 1
ATOM 550 O O . MET A 1 70 ? 19.494 -3.449 -0.840 1.00 44.78 70 MET A O 1
ATOM 554 N N . ALA A 1 71 ? 19.972 -1.997 0.790 1.00 40.03 71 ALA A N 1
ATOM 555 C CA . ALA A 1 71 ? 20.999 -2.825 1.434 1.00 40.03 71 ALA A CA 1
ATOM 556 C C . ALA A 1 71 ? 20.437 -4.023 2.245 1.00 40.03 71 ALA A C 1
ATOM 558 O O . ALA A 1 71 ? 21.180 -4.934 2.588 1.00 40.03 71 ALA A O 1
ATOM 559 N N . ALA A 1 72 ? 19.132 -4.050 2.547 1.00 39.94 72 ALA A N 1
ATOM 560 C CA . ALA A 1 72 ? 18.466 -5.024 3.424 1.00 39.94 72 ALA A CA 1
ATOM 561 C C . ALA A 1 72 ? 17.382 -5.873 2.714 1.00 39.94 72 ALA A C 1
ATOM 563 O O . ALA A 1 72 ? 16.592 -6.561 3.368 1.00 39.94 72 ALA A O 1
ATOM 564 N N . ALA A 1 73 ? 17.323 -5.849 1.377 1.00 42.22 73 ALA A N 1
ATOM 565 C CA . ALA A 1 73 ? 16.320 -6.553 0.564 1.00 42.22 73 ALA A CA 1
ATOM 566 C C . ALA A 1 73 ? 16.340 -8.098 0.696 1.00 42.22 73 ALA A C 1
ATOM 568 O O . ALA A 1 73 ? 15.413 -8.767 0.243 1.00 42.22 73 ALA A O 1
ATOM 569 N N . ALA A 1 74 ? 17.325 -8.687 1.383 1.00 44.12 74 ALA A N 1
ATOM 570 C CA . ALA A 1 74 ? 17.351 -10.120 1.694 1.00 44.12 74 ALA A CA 1
ATOM 571 C C . ALA A 1 74 ? 16.262 -10.566 2.700 1.00 44.12 74 ALA A C 1
ATOM 573 O O . ALA A 1 74 ? 15.912 -11.744 2.742 1.00 44.12 74 ALA A O 1
ATOM 574 N N . GLN A 1 75 ? 15.689 -9.653 3.496 1.00 43.62 75 GLN A N 1
ATOM 575 C CA . GLN A 1 75 ? 14.838 -10.023 4.638 1.00 43.62 75 GLN A CA 1
ATOM 576 C C . GLN A 1 75 ? 13.327 -10.133 4.335 1.00 43.62 75 GLN A C 1
ATOM 578 O O . GLN A 1 75 ? 12.573 -10.636 5.165 1.00 43.62 75 GLN A O 1
ATOM 583 N N . TRP A 1 76 ? 12.868 -9.726 3.145 1.00 41.81 76 TRP A N 1
ATOM 584 C CA . TRP A 1 76 ? 11.434 -9.677 2.793 1.00 41.81 76 TRP A CA 1
ATOM 585 C C . TRP A 1 76 ? 10.867 -10.946 2.128 1.00 41.81 76 TRP A C 1
ATOM 587 O O . TRP A 1 76 ? 9.676 -11.003 1.843 1.00 41.81 76 TRP A O 1
ATOM 597 N N . ARG A 1 77 ? 11.667 -12.005 1.922 1.00 42.78 77 ARG A N 1
ATOM 598 C CA . ARG A 1 77 ? 11.171 -13.313 1.426 1.00 42.78 77 ARG A CA 1
ATOM 599 C C . ARG A 1 77 ? 10.418 -14.144 2.477 1.00 42.78 77 ARG A C 1
ATOM 601 O O . ARG A 1 77 ? 10.001 -15.259 2.175 1.00 42.78 77 ARG A O 1
ATOM 608 N N . ARG A 1 78 ? 10.262 -13.652 3.709 1.00 41.53 78 ARG A N 1
ATOM 609 C CA . ARG A 1 78 ? 9.508 -14.342 4.764 1.00 41.53 78 ARG A CA 1
ATOM 610 C C . ARG A 1 78 ? 8.123 -13.707 4.913 1.00 41.53 78 ARG A C 1
ATOM 612 O O . ARG A 1 78 ? 8.064 -12.512 5.195 1.00 41.53 78 ARG A O 1
ATOM 619 N N . PRO A 1 79 ? 7.022 -14.465 4.746 1.00 37.28 79 PRO A N 1
ATOM 620 C CA . PRO A 1 79 ? 5.694 -13.942 5.036 1.00 37.28 79 PRO A CA 1
ATOM 621 C C . PRO A 1 79 ? 5.604 -13.531 6.517 1.00 37.28 79 PRO A C 1
ATOM 623 O O . PRO A 1 79 ? 6.222 -14.179 7.370 1.00 37.28 79 PRO A O 1
ATOM 626 N N . PRO A 1 80 ? 4.863 -12.460 6.847 1.00 47.34 80 PRO A N 1
ATOM 627 C CA . PRO A 1 80 ? 4.738 -11.998 8.221 1.00 47.34 80 PRO A CA 1
ATOM 628 C C . PRO A 1 80 ? 3.985 -13.032 9.075 1.00 47.34 80 PRO A C 1
ATOM 630 O O . PRO A 1 80 ? 2.995 -13.626 8.644 1.00 47.34 80 PRO A O 1
ATOM 633 N N . ALA A 1 81 ? 4.465 -13.238 10.304 1.00 48.88 81 ALA A N 1
ATOM 634 C CA . ALA A 1 81 ? 4.062 -14.318 11.214 1.00 48.88 81 ALA A CA 1
ATOM 635 C C . ALA A 1 81 ? 2.582 -14.301 11.658 1.00 48.88 81 ALA A C 1
ATOM 637 O O . ALA A 1 81 ? 2.133 -15.213 12.341 1.00 48.88 81 ALA A O 1
ATOM 638 N N . TRP A 1 82 ? 1.806 -13.283 11.282 1.00 47.84 82 TRP A N 1
ATOM 639 C CA . TRP A 1 82 ? 0.392 -13.166 11.645 1.00 47.84 82 TRP A CA 1
ATOM 640 C C . TRP A 1 82 ? -0.556 -13.897 10.675 1.00 47.84 82 TRP A C 1
ATOM 642 O O . TRP A 1 82 ? -1.705 -14.160 11.027 1.00 47.84 82 TRP A O 1
ATOM 652 N N . ARG A 1 83 ? -0.094 -14.284 9.473 1.00 45.97 83 ARG A N 1
ATOM 653 C CA . ARG A 1 83 ? -0.910 -15.038 8.495 1.00 45.97 83 ARG A CA 1
ATOM 654 C C . ARG A 1 83 ? -1.172 -16.492 8.921 1.00 45.97 83 ARG A C 1
ATOM 656 O O . ARG A 1 83 ? -2.127 -17.092 8.444 1.00 45.97 83 ARG A O 1
ATOM 663 N N . SER A 1 84 ? -0.371 -17.044 9.832 1.00 48.00 84 SER A N 1
ATOM 664 C CA . SER A 1 84 ? -0.521 -18.408 10.367 1.00 48.00 84 SER A CA 1
ATOM 665 C C . SER A 1 84 ? -1.502 -18.530 11.540 1.00 48.00 84 SER A C 1
ATOM 667 O O . SER A 1 84 ? -1.682 -19.630 12.049 1.00 48.00 84 SER A O 1
ATOM 669 N N . SER A 1 85 ? -2.134 -17.434 11.971 1.00 46.25 85 SER A N 1
ATOM 670 C CA . SER A 1 85 ? -2.932 -17.402 13.209 1.00 46.25 85 SER A CA 1
ATOM 671 C C . SER A 1 85 ? -4.433 -17.167 12.996 1.00 46.25 85 SER A C 1
ATOM 673 O O . SER A 1 85 ? -5.136 -16.860 13.955 1.00 46.25 85 SER A O 1
ATOM 675 N N . ARG A 1 86 ? -4.954 -17.288 11.765 1.00 41.75 86 ARG A N 1
ATOM 676 C CA . ARG A 1 86 ? -6.410 -17.268 11.531 1.00 41.75 86 ARG A CA 1
ATOM 677 C C . ARG A 1 86 ? -6.994 -18.652 11.864 1.00 41.75 86 ARG A C 1
ATOM 679 O O . ARG A 1 86 ? -6.563 -19.614 11.229 1.00 41.75 86 ARG A O 1
ATOM 686 N N . PRO A 1 87 ? -7.928 -18.786 12.824 1.00 41.12 87 PRO A N 1
ATOM 687 C CA . PRO A 1 87 ? -8.677 -20.028 12.981 1.00 41.12 87 PRO A CA 1
ATOM 688 C C . PRO A 1 87 ? -9.593 -20.239 11.764 1.00 41.12 87 PRO A C 1
ATOM 690 O O . PRO A 1 87 ? -9.978 -19.264 11.111 1.00 41.12 87 PRO A O 1
ATOM 693 N N . ALA A 1 88 ? -9.861 -21.511 11.454 1.00 46.66 88 ALA A N 1
ATOM 694 C CA . ALA A 1 88 ? -10.742 -21.951 10.369 1.00 46.66 88 ALA A CA 1
ATOM 695 C C . ALA A 1 88 ? -12.186 -21.460 10.544 1.00 46.66 88 ALA A C 1
ATOM 697 O O . ALA A 1 88 ? -12.624 -21.335 11.712 1.00 46.66 88 ALA A O 1
#

pLDDT: mean 72.63, std 21.45, range [37.28, 97.25]

Foldseek 3Di:
DDDDPVVVVVVVVVVVVLVVLLLVLVVCLVPDDDPPNVVSNVVSVVVNDDPPDDCVPVCVVSVVVVVVCVVVVVPPPDDDPCVVPDDD

Radius of gyration: 16.49 Å; Cα contacts (8 Å, |Δi|>4): 19; chains: 1; bounding box: 40×39×44 Å

Secondary structure (DSSP, 8-state):
----HHHHHHHHHHHHHHHHHHHHHHHHHHH--STTHHHHHHHHHHHHPPTTS-HHHHHHHHHHHHHTTGGGGGGGGSPPTTGGG---

Nearest PDB structures (foldseek):
  3k6c-assembly1_A  TM=3.359E-01  e=4.103E+00  Nitrosomonas europaea
  5l8g-assembly2_S  TM=3.456E-01  e=8.311E+00  Rhodospirillum rubrum
  5l89-assembly3_Z  TM=3.116E-01  e=9.449E+00  Rhodospirillum rubrum

Sequence (88 aa):
MKASPTLTNNLQAVLADLIELHVQGKQAHWNIVGTNFRDLHLQLDEIVEVPGTSPTKWQSACGRFMRCRMAAAAQWRRPPAWRSSRPA

Solvent-accessible surface area (backbone atoms only — not comparable to full-atom values): 5507 Å² total; per-residue (Å²): 142,79,81,53,70,68,57,52,54,54,54,51,50,52,52,51,52,52,53,50,49,40,54,50,34,51,51,48,43,76,67,64,77,64,89,68,38,69,62,53,37,51,51,37,48,58,74,53,54,57,91,94,58,70,65,68,66,58,49,56,54,53,53,59,54,45,74,66,36,72,85,51,65,83,67,71,86,57,81,68,82,70,75,81,68,70,80,132

Mean predicted aligned error: 12.13 Å